Protein AF-M0BY32-F1 (afdb_monomer)

Secondary structure (DSSP, 8-state):
--------TTS-HHHHHHHH-TT-EEEEEEEEE-SS-EEEEEEEE--HHHHHHHHHHHHHHHH-TT-B-GGG-B-S------S-EETTEE-

Nearest PDB structures (foldseek):
  2l33-assembly1_A  TM=5.709E-01  e=5.293E-01  Homo sapiens
  2l3j-assembly1_A  TM=5.182E-01  e=4.357E-01  Rattus norvegicus
  2ljh-assembly1_A  TM=3.871E-01  e=1.936E+00  Drosophila melanogaster
  4oko-assembly1_A  TM=4.257E-01  e=3.252E+00  Francisella tularensis subsp. novicida U112
  3zqn-assembly1_I  TM=2.790E-01  e=5.463E+00  Bacillus phage SF6

Organism: NCBI:txid1230457

Solvent-accessible surface area (backbone atoms only — not comparable to full-atom values): 5776 Å² total; per-residue (Å²): 139,89,83,86,84,86,78,64,87,78,77,42,71,62,58,44,51,40,73,77,32,82,74,40,47,76,43,78,76,44,75,51,76,60,100,86,52,74,52,69,44,53,38,38,35,29,55,49,73,56,46,55,60,43,52,61,41,52,52,49,56,59,68,40,89,83,48,60,43,78,97,67,36,84,52,94,75,72,87,86,76,81,79,48,76,59,70,49,35,45,46

Mean predicted aligned error: 3.43 Å

Foldseek 3Di:
DDDDDDDDPPPAPLVNLCVVFVQWDKDWPDWDDDPVDIDTDIKIFDAQVSVVVNVVRVVVLQPDCCRADPPRHHDPHDDDDFPDDDRTITD

Sequence (91 aa):
VVFTVEYEKGANEVMDLFIENPDLYARSMEINATSEAVWGIEKVVGSAAVLDGFDDKLDRVASDPSKAGMCGAPVSEYEYTILSSNAESRK

pLDDT: mean 92.74, std 4.92, range [75.0, 98.38]

Structure (mmCIF, N/CA/C/O backbone):
data_AF-M0BY32-F1
#
_entry.id   AF-M0BY32-F1
#
loop_
_atom_site.group_PDB
_atom_site.id
_atom_site.type_symbol
_atom_site.label_atom_id
_atom_site.label_alt_id
_atom_site.label_comp_id
_atom_site.label_asym_id
_atom_site.label_entity_id
_atom_site.label_seq_id
_atom_site.pdbx_PDB_ins_code
_atom_site.Cartn_x
_atom_site.Cartn_y
_atom_site.Cartn_z
_atom_site.occupancy
_atom_site.B_iso_or_equiv
_atom_site.auth_seq_id
_atom_site.auth_comp_id
_atom_site.auth_asym_id
_atom_site.auth_atom_id
_atom_site.pdbx_PDB_model_num
ATOM 1 N N . VAL A 1 1 ? 3.972 22.414 2.743 1.00 79.88 1 VAL A N 1
ATOM 2 C CA . VAL A 1 1 ? 3.259 22.483 1.446 1.00 79.88 1 VAL A CA 1
ATOM 3 C C . VAL A 1 1 ? 2.284 21.326 1.422 1.00 79.88 1 VAL A C 1
ATOM 5 O O . VAL A 1 1 ? 2.673 20.252 1.858 1.00 79.88 1 VAL A O 1
ATOM 8 N N . VAL A 1 2 ? 1.042 21.551 1.002 1.00 88.56 2 VAL A N 1
ATOM 9 C CA . VAL A 1 2 ? 0.056 20.483 0.795 1.00 88.56 2 VAL A CA 1
ATOM 10 C C . VAL A 1 2 ? -0.284 20.495 -0.686 1.00 88.56 2 VAL A C 1
ATOM 12 O O . VAL A 1 2 ? -0.574 21.559 -1.230 1.00 88.56 2 VAL A O 1
ATOM 15 N N . PHE A 1 3 ? -0.186 19.339 -1.327 1.00 90.44 3 PHE A N 1
ATOM 16 C CA . PHE A 1 3 ? -0.616 19.129 -2.701 1.00 90.44 3 PHE A CA 1
ATOM 17 C C . PHE A 1 3 ? -1.440 17.846 -2.752 1.00 90.44 3 PHE A C 1
ATOM 19 O O . PHE A 1 3 ? -1.225 16.938 -1.948 1.00 90.44 3 PHE A O 1
ATOM 26 N N . THR A 1 4 ? -2.380 17.793 -3.683 1.00 89.56 4 THR A N 1
ATOM 27 C CA . THR A 1 4 ? -3.213 16.617 -3.927 1.00 89.56 4 THR A CA 1
ATOM 28 C C . THR A 1 4 ? -2.743 15.969 -5.216 1.00 89.56 4 THR A C 1
ATOM 30 O O . THR A 1 4 ? -2.465 16.669 -6.190 1.00 89.56 4 THR A O 1
ATOM 33 N N . VAL A 1 5 ? -2.633 14.644 -5.211 1.00 85.50 5 VAL A N 1
ATOM 34 C CA . VAL A 1 5 ? -2.376 13.859 -6.420 1.00 85.50 5 VAL A CA 1
ATOM 35 C C . VAL A 1 5 ? -3.701 13.267 -6.877 1.00 85.50 5 VAL A C 1
ATOM 37 O O . VAL A 1 5 ? -4.416 12.668 -6.076 1.00 85.50 5 VAL A O 1
ATOM 40 N N . GLU A 1 6 ? -4.022 13.453 -8.151 1.00 88.44 6 GLU A N 1
ATOM 41 C CA . GLU A 1 6 ? -5.190 12.852 -8.787 1.00 88.44 6 GLU A CA 1
ATOM 42 C C . GLU A 1 6 ? -4.764 11.593 -9.542 1.00 88.44 6 GLU A C 1
ATOM 44 O O . GLU A 1 6 ? -3.704 11.564 -10.170 1.00 88.44 6 GLU A O 1
ATOM 49 N N . TYR A 1 7 ? -5.597 10.559 -9.474 1.00 87.50 7 TYR A N 1
ATOM 50 C CA . TYR A 1 7 ? -5.386 9.289 -10.159 1.00 87.50 7 TYR A CA 1
ATOM 51 C C . TYR A 1 7 ? -6.613 8.957 -11.003 1.00 87.50 7 TYR A C 1
ATOM 53 O O . TYR A 1 7 ? -7.748 9.222 -10.599 1.00 87.50 7 TYR A O 1
ATOM 61 N N . GLU A 1 8 ? -6.386 8.361 -12.172 1.00 91.88 8 GLU A N 1
ATOM 62 C CA . GLU A 1 8 ? -7.457 7.745 -12.950 1.00 91.88 8 GLU A CA 1
ATOM 63 C C . GLU A 1 8 ? -7.895 6.444 -12.265 1.00 91.88 8 GLU A C 1
ATOM 65 O O . GLU A 1 8 ? -7.055 5.634 -11.866 1.00 91.88 8 GLU A O 1
ATOM 70 N N . LYS A 1 9 ? -9.211 6.240 -12.122 1.00 92.19 9 LYS A N 1
ATOM 71 C CA . LYS A 1 9 ? -9.749 5.017 -11.516 1.00 92.19 9 LYS A CA 1
ATOM 72 C C . LYS A 1 9 ? -9.280 3.790 -12.302 1.00 92.19 9 LYS A C 1
ATOM 74 O O . LYS A 1 9 ? -9.425 3.754 -13.521 1.00 92.19 9 LYS A O 1
ATOM 79 N N . GLY A 1 10 ? -8.773 2.776 -11.606 1.00 90.88 10 GLY A N 1
ATOM 80 C CA . GLY A 1 10 ? -8.232 1.563 -12.221 1.00 90.88 10 GLY A CA 1
ATOM 81 C C . GLY A 1 10 ? -6.770 1.668 -12.659 1.00 90.88 10 GLY A C 1
ATOM 82 O O . GLY A 1 10 ? -6.207 0.664 -13.089 1.00 90.88 10 GLY A O 1
ATOM 83 N N . ALA A 1 11 ? -6.124 2.835 -12.533 1.00 88.56 11 ALA A N 1
ATOM 84 C CA . ALA A 1 11 ? -4.697 2.974 -12.829 1.00 88.56 11 ALA A CA 1
ATOM 85 C C . ALA A 1 11 ? -3.809 2.278 -11.782 1.00 88.56 11 ALA A C 1
ATOM 87 O O . ALA A 1 11 ? -2.692 1.867 -12.091 1.00 88.56 11 ALA A O 1
ATOM 88 N N . ASN A 1 12 ? -4.288 2.157 -10.540 1.00 88.00 12 ASN A N 1
ATOM 89 C CA . ASN A 1 12 ? -3.603 1.447 -9.468 1.00 88.00 12 ASN A CA 1
ATOM 90 C C . ASN A 1 12 ? -4.629 0.961 -8.433 1.00 88.00 12 ASN A C 1
ATOM 92 O O . ASN A 1 12 ? -5.265 1.771 -7.761 1.00 88.00 12 ASN A O 1
ATOM 96 N N . GLU A 1 13 ? -4.762 -0.358 -8.276 1.00 91.94 13 GLU A N 1
ATOM 97 C CA . GLU A 1 13 ? -5.781 -0.949 -7.398 1.00 91.94 13 GLU A CA 1
ATOM 98 C C . GLU A 1 13 ? -5.579 -0.604 -5.911 1.00 91.94 13 GLU A C 1
ATOM 100 O O . GLU A 1 13 ? -6.550 -0.529 -5.156 1.00 91.94 13 GLU A O 1
ATOM 105 N N . VAL A 1 14 ? -4.335 -0.362 -5.479 1.00 93.81 14 VAL A N 1
ATOM 106 C CA . VAL A 1 14 ? -4.047 0.102 -4.117 1.00 93.81 14 VAL A CA 1
ATOM 107 C C . VAL A 1 14 ? -4.569 1.526 -3.954 1.00 93.81 14 VAL A C 1
ATOM 109 O O . VAL A 1 14 ? -5.270 1.801 -2.986 1.00 93.81 14 VAL A O 1
ATOM 112 N N . MET A 1 15 ? -4.311 2.420 -4.912 1.00 93.25 15 MET A N 1
ATOM 113 C CA . MET A 1 15 ? -4.817 3.797 -4.847 1.00 93.25 15 MET A CA 1
ATOM 114 C C . MET A 1 15 ? -6.344 3.868 -4.930 1.00 93.25 15 MET A C 1
ATOM 116 O O . MET A 1 15 ? -6.942 4.661 -4.204 1.00 93.25 15 MET A O 1
ATOM 120 N N . ASP A 1 16 ? -6.980 3.013 -5.735 1.00 94.75 16 ASP A N 1
ATOM 121 C CA . ASP A 1 16 ? -8.442 2.889 -5.759 1.00 94.75 16 ASP A CA 1
ATOM 122 C C . ASP A 1 16 ? -8.989 2.545 -4.363 1.00 94.75 16 ASP A C 1
ATOM 124 O O . ASP A 1 16 ? -9.964 3.149 -3.916 1.00 94.75 16 ASP A O 1
ATOM 128 N N . LEU A 1 17 ? -8.319 1.648 -3.626 1.00 96.44 17 LEU A N 1
ATOM 129 C CA . LEU A 1 17 ? -8.705 1.293 -2.258 1.00 96.44 17 LEU A CA 1
ATOM 130 C C . LEU A 1 17 ? -8.640 2.498 -1.304 1.00 96.44 17 LEU A C 1
ATOM 132 O O . LEU A 1 17 ? -9.564 2.678 -0.510 1.00 96.44 17 LEU A O 1
ATOM 136 N N . PHE A 1 18 ? -7.593 3.328 -1.387 1.00 95.88 18 PHE A N 1
ATOM 137 C CA . PHE A 1 18 ? -7.487 4.568 -0.598 1.00 95.88 18 PHE A CA 1
ATOM 138 C C . PHE A 1 18 ? -8.583 5.578 -0.959 1.00 95.88 18 PHE A C 1
ATOM 140 O O . PHE A 1 18 ? -9.162 6.200 -0.073 1.00 95.88 18 PHE A O 1
ATOM 147 N N . ILE A 1 19 ? -8.898 5.732 -2.248 1.00 94.81 19 ILE A N 1
ATOM 148 C CA . ILE A 1 19 ? -9.941 6.657 -2.716 1.00 94.81 19 ILE A CA 1
ATOM 149 C C . ILE A 1 19 ? -11.331 6.211 -2.235 1.00 94.81 19 ILE A C 1
ATOM 151 O O . ILE A 1 19 ? -12.149 7.043 -1.843 1.00 94.81 19 ILE A O 1
ATOM 155 N N . GLU A 1 20 ? -11.605 4.906 -2.248 1.00 96.06 20 GLU A N 1
ATOM 156 C CA . GLU A 1 20 ? -12.894 4.334 -1.837 1.00 96.06 20 GLU A CA 1
ATOM 157 C C . GLU A 1 20 ? -13.064 4.259 -0.309 1.00 96.06 20 GLU A C 1
ATOM 159 O O . GLU A 1 20 ? -14.194 4.168 0.174 1.00 96.06 20 GLU A O 1
ATOM 164 N N . ASN A 1 21 ? -11.971 4.340 0.459 1.00 97.19 21 ASN A N 1
ATOM 165 C CA . ASN A 1 21 ? -11.972 4.235 1.918 1.00 97.19 21 ASN A CA 1
ATOM 166 C C . ASN A 1 21 ? -11.242 5.434 2.548 1.00 97.19 21 ASN A C 1
ATOM 168 O O . ASN A 1 21 ? -10.067 5.313 2.883 1.00 97.19 21 ASN A O 1
ATOM 172 N N . PRO A 1 22 ? -11.922 6.573 2.780 1.00 94.69 22 PRO A N 1
ATOM 173 C CA . PRO A 1 22 ? -11.291 7.786 3.320 1.00 94.69 22 PRO A CA 1
ATOM 174 C C . PRO A 1 22 ? -10.628 7.626 4.697 1.00 94.69 22 PRO A C 1
ATOM 176 O O . PRO A 1 22 ? -9.769 8.428 5.060 1.00 94.69 22 PRO A O 1
ATOM 179 N N . ASP A 1 23 ? -11.021 6.601 5.458 1.00 95.25 23 ASP A N 1
ATOM 180 C CA . ASP A 1 23 ? -10.425 6.265 6.756 1.00 95.25 23 ASP A CA 1
ATOM 181 C C . ASP A 1 23 ? -9.149 5.406 6.629 1.00 95.25 23 ASP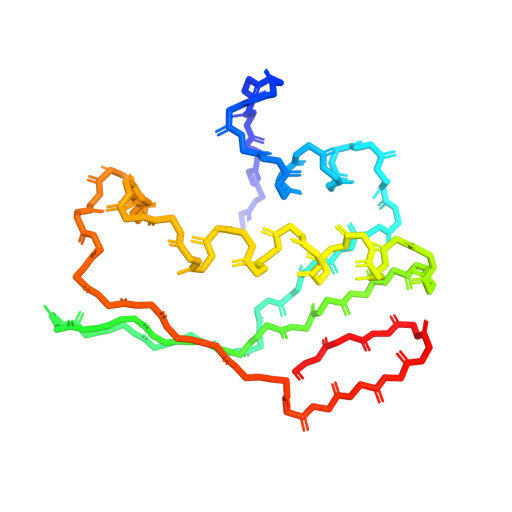 A C 1
ATOM 183 O O . ASP A 1 23 ? -8.447 5.201 7.621 1.00 95.25 23 ASP A O 1
ATOM 187 N N . LEU A 1 24 ? -8.830 4.903 5.428 1.00 98.00 24 LEU A N 1
ATOM 188 C CA . LEU A 1 24 ? -7.552 4.265 5.123 1.00 98.00 24 LEU A CA 1
ATOM 189 C C . LEU A 1 24 ? -6.512 5.354 4.855 1.00 98.00 24 LEU A C 1
ATOM 191 O O . LEU A 1 24 ? -6.635 6.129 3.908 1.00 98.00 24 LEU A O 1
ATOM 195 N N . TYR A 1 25 ? -5.455 5.398 5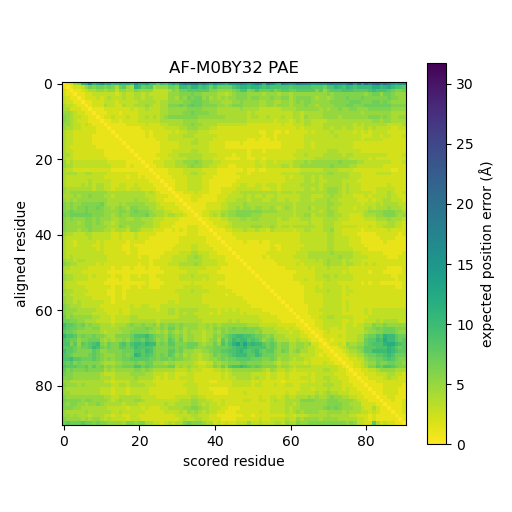.658 1.00 96.81 25 TYR A N 1
ATOM 196 C CA . TYR A 1 25 ? -4.364 6.342 5.444 1.00 96.81 25 TYR A CA 1
ATOM 197 C C . TYR A 1 25 ? -3.002 5.695 5.675 1.00 96.81 25 TYR A C 1
ATOM 199 O O . TYR A 1 25 ? -2.828 4.824 6.529 1.00 96.81 25 TYR A O 1
ATOM 207 N N . ALA A 1 26 ? -2.021 6.155 4.904 1.00 96.31 26 ALA A N 1
ATOM 208 C CA . ALA A 1 26 ? -0.628 5.769 5.034 1.00 96.31 26 ALA A CA 1
ATOM 209 C C . ALA A 1 26 ? 0.193 6.967 5.505 1.00 96.31 26 ALA A C 1
ATOM 211 O O . ALA A 1 26 ? -0.084 8.120 5.163 1.00 96.31 26 ALA A O 1
ATOM 212 N N . ARG A 1 27 ? 1.210 6.692 6.313 1.00 95.75 27 ARG A N 1
ATOM 213 C CA . ARG A 1 27 ? 2.185 7.678 6.753 1.00 95.75 27 ARG A CA 1
ATOM 214 C C . ARG A 1 27 ? 3.582 7.089 6.656 1.00 95.75 27 ARG A C 1
ATOM 216 O O . ARG A 1 27 ? 3.922 6.203 7.443 1.00 95.75 27 ARG A O 1
ATOM 223 N N . SER A 1 28 ? 4.407 7.714 5.828 1.00 95.56 28 SER A N 1
ATOM 224 C CA . SER A 1 28 ? 5.841 7.456 5.796 1.00 95.56 28 SER A CA 1
ATOM 225 C C . SER A 1 28 ? 6.467 7.877 7.118 1.00 95.56 28 SER A C 1
ATOM 227 O O . SER A 1 28 ? 6.359 9.029 7.553 1.00 95.56 28 SER A O 1
ATOM 229 N N . MET A 1 29 ? 7.078 6.915 7.798 1.00 96.50 29 MET A N 1
ATOM 230 C CA . MET A 1 29 ? 7.802 7.117 9.048 1.00 96.50 29 MET A CA 1
ATOM 231 C C . MET A 1 29 ? 9.266 7.453 8.781 1.00 96.50 29 MET A C 1
ATOM 233 O O . MET A 1 29 ? 9.820 8.335 9.432 1.00 96.50 29 MET A O 1
ATOM 237 N N . GLU A 1 30 ? 9.861 6.766 7.811 1.00 96.31 30 GLU A N 1
ATOM 238 C CA . GLU A 1 30 ? 11.239 6.950 7.377 1.00 96.31 30 GLU A CA 1
ATOM 239 C C . GLU A 1 30 ? 11.329 6.643 5.886 1.00 96.31 30 GLU A C 1
ATOM 241 O O . GLU A 1 30 ? 10.669 5.724 5.409 1.00 96.31 30 GLU A O 1
ATOM 246 N N . ILE A 1 31 ? 12.123 7.422 5.157 1.00 94.31 31 ILE A N 1
ATOM 247 C CA . ILE A 1 31 ? 12.455 7.164 3.758 1.00 94.31 31 ILE A CA 1
ATOM 248 C C . ILE A 1 31 ? 13.934 7.469 3.589 1.00 94.31 31 ILE A C 1
ATOM 250 O O . ILE A 1 31 ? 14.419 8.520 4.017 1.00 94.31 31 ILE A O 1
ATOM 254 N N . ASN A 1 32 ? 14.634 6.574 2.914 1.00 95.62 32 ASN A N 1
ATOM 255 C CA . ASN A 1 32 ? 15.993 6.780 2.470 1.00 95.62 32 ASN A CA 1
ATOM 256 C C . ASN A 1 32 ? 16.076 6.456 0.979 1.00 95.62 32 ASN A C 1
ATOM 258 O O . ASN A 1 32 ? 15.563 5.439 0.516 1.00 95.62 32 ASN A O 1
ATOM 262 N N . ALA A 1 33 ? 16.720 7.343 0.233 1.00 92.88 33 ALA A N 1
ATOM 263 C CA . ALA A 1 33 ? 16.911 7.196 -1.196 1.00 92.88 33 ALA A CA 1
ATOM 264 C C . ALA A 1 33 ? 18.385 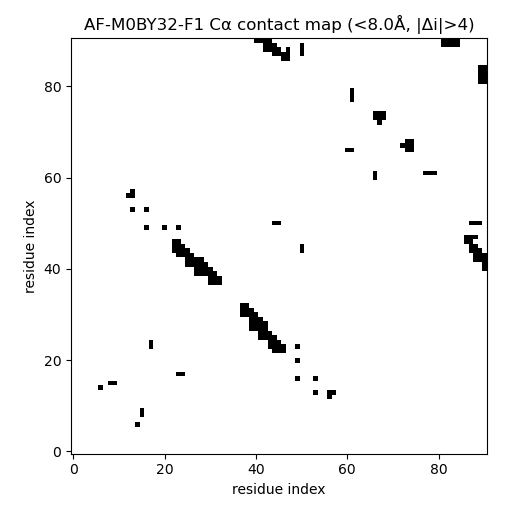7.423 -1.523 1.00 92.88 33 ALA A C 1
ATOM 266 O O . ALA A 1 33 ? 18.971 8.436 -1.132 1.00 92.88 33 ALA A O 1
ATOM 267 N N . THR A 1 34 ? 18.968 6.483 -2.254 1.00 92.38 34 THR A N 1
ATOM 268 C CA . THR A 1 34 ? 20.305 6.585 -2.834 1.00 92.38 34 THR A CA 1
ATOM 269 C C . THR A 1 34 ? 20.198 6.568 -4.358 1.00 92.38 34 THR A C 1
ATOM 271 O O . THR A 1 34 ? 19.106 6.522 -4.924 1.00 92.38 34 THR A O 1
ATOM 274 N N . SER A 1 35 ? 21.337 6.605 -5.049 1.00 90.06 35 SER A N 1
ATOM 275 C CA . SER A 1 35 ? 21.380 6.371 -6.496 1.00 90.06 35 SER A CA 1
ATOM 276 C C . SER A 1 35 ? 21.042 4.931 -6.896 1.00 90.06 35 SER A C 1
ATOM 278 O O . SER A 1 35 ? 20.859 4.674 -8.080 1.00 90.06 35 SER A O 1
ATOM 280 N N . GLU A 1 36 ? 21.015 3.999 -5.942 1.00 88.88 36 GLU A N 1
ATOM 281 C CA . GLU A 1 36 ? 20.853 2.564 -6.197 1.00 88.88 36 GLU A CA 1
ATOM 282 C C . GLU A 1 36 ? 19.477 2.052 -5.772 1.00 88.88 36 GLU A C 1
ATOM 284 O O . GLU A 1 36 ? 18.903 1.212 -6.457 1.00 88.88 36 GLU A O 1
ATOM 289 N N . ALA A 1 37 ? 18.937 2.557 -4.659 1.00 90.31 37 ALA A N 1
ATOM 290 C CA . ALA A 1 37 ? 17.696 2.050 -4.091 1.00 90.31 37 ALA A CA 1
ATOM 291 C C . ALA A 1 37 ? 16.924 3.119 -3.316 1.00 90.31 37 ALA A C 1
ATOM 293 O O . ALA A 1 37 ? 17.478 4.114 -2.841 1.00 90.31 37 ALA A O 1
ATOM 294 N N . VAL A 1 38 ? 15.631 2.859 -3.144 1.00 91.75 38 VAL A N 1
ATOM 295 C CA . VAL A 1 38 ? 14.767 3.569 -2.204 1.00 91.75 38 VAL A CA 1
ATOM 296 C C . VAL A 1 38 ? 14.223 2.545 -1.223 1.00 91.75 38 VAL A C 1
ATOM 298 O O . VAL A 1 38 ? 13.719 1.504 -1.637 1.00 91.75 38 VAL A O 1
ATOM 301 N N . TRP A 1 39 ? 14.305 2.847 0.067 1.00 93.50 39 TRP A N 1
ATOM 302 C CA . TRP A 1 39 ? 13.623 2.087 1.106 1.00 93.50 39 TRP A CA 1
ATOM 303 C C . TRP A 1 39 ? 12.893 3.035 2.047 1.00 93.50 39 T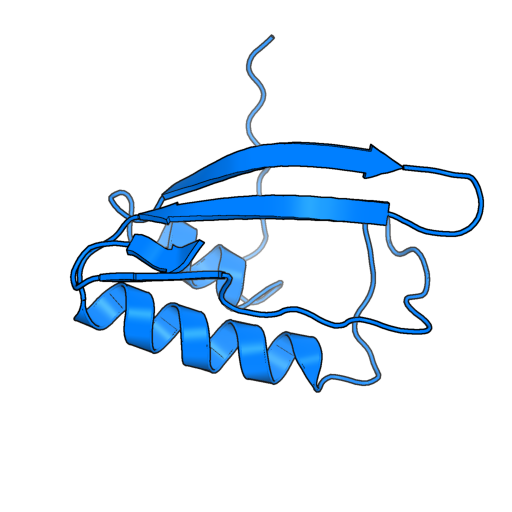RP A C 1
ATOM 305 O O . TRP A 1 39 ? 13.253 4.205 2.193 1.00 93.50 39 TRP A O 1
ATOM 315 N N . GLY A 1 40 ? 11.850 2.530 2.688 1.00 95.50 40 GLY A N 1
ATOM 316 C CA . GLY A 1 40 ? 11.097 3.298 3.661 1.00 95.50 40 GLY A CA 1
ATOM 317 C C . GLY A 1 40 ? 10.318 2.406 4.608 1.00 95.50 40 GLY A C 1
ATOM 318 O O . GLY A 1 40 ? 10.152 1.212 4.369 1.00 95.50 40 GLY A O 1
ATOM 319 N N . ILE A 1 41 ? 9.863 3.008 5.700 1.00 96.94 41 ILE A N 1
ATOM 320 C CA . ILE A 1 41 ? 8.945 2.395 6.654 1.00 96.94 41 ILE A CA 1
ATOM 321 C C . ILE A 1 41 ? 7.638 3.161 6.560 1.00 96.94 41 ILE A C 1
ATOM 323 O O . ILE A 1 41 ? 7.589 4.360 6.842 1.00 96.94 41 ILE A O 1
ATOM 327 N N . GLU A 1 42 ? 6.577 2.453 6.203 1.00 96.81 42 GLU A N 1
ATOM 328 C CA . GLU A 1 42 ? 5.236 2.999 6.056 1.00 96.81 42 GLU A CA 1
ATOM 329 C C . GLU A 1 42 ? 4.352 2.481 7.185 1.00 96.81 42 GLU A C 1
ATOM 331 O O . GLU A 1 42 ? 4.363 1.294 7.498 1.00 96.81 42 GLU A O 1
ATOM 336 N N . LYS A 1 43 ? 3.561 3.360 7.804 1.00 97.94 43 LYS A N 1
ATOM 337 C CA . LYS A 1 43 ? 2.468 2.943 8.686 1.00 97.94 43 LYS A CA 1
ATOM 338 C C . LYS A 1 43 ? 1.149 3.115 7.954 1.00 97.94 43 LYS A C 1
ATOM 340 O O . LYS A 1 43 ? 0.785 4.244 7.633 1.00 97.94 43 LYS A O 1
ATOM 345 N N . VAL A 1 44 ? 0.412 2.025 7.782 1.00 98.25 44 VAL A N 1
ATOM 346 C CA . VAL A 1 44 ? -0.928 2.012 7.186 1.00 98.25 44 VAL A CA 1
ATOM 347 C C . VAL A 1 44 ? -1.953 1.765 8.284 1.00 98.25 44 VAL A C 1
ATOM 349 O O . VAL A 1 44 ? -1.756 0.900 9.138 1.00 98.25 44 VAL A O 1
ATOM 352 N N . VAL A 1 45 ? -3.024 2.551 8.302 1.00 98.38 45 VAL A N 1
ATOM 353 C CA . VAL A 1 45 ? -4.089 2.489 9.309 1.00 98.38 45 VAL A CA 1
ATOM 354 C C . VAL A 1 45 ? -5.431 2.477 8.601 1.00 98.38 45 VAL A C 1
ATOM 356 O O . VAL A 1 45 ? -5.641 3.257 7.679 1.00 98.38 45 VAL A O 1
ATOM 359 N N . GLY A 1 46 ? -6.327 1.602 9.046 1.00 97.88 46 GLY A N 1
ATOM 360 C CA . GLY A 1 46 ? -7.665 1.437 8.491 1.00 97.88 46 GLY A CA 1
ATOM 361 C C . GLY A 1 46 ? -8.444 0.373 9.259 1.00 97.88 46 GLY A C 1
ATOM 362 O O . GLY A 1 46 ? -7.931 -0.226 10.205 1.00 97.88 46 GLY A O 1
ATOM 363 N N . SER A 1 47 ? -9.692 0.121 8.861 1.00 97.69 47 SER A N 1
ATOM 364 C CA . SER A 1 47 ? -10.467 -0.983 9.442 1.00 97.69 4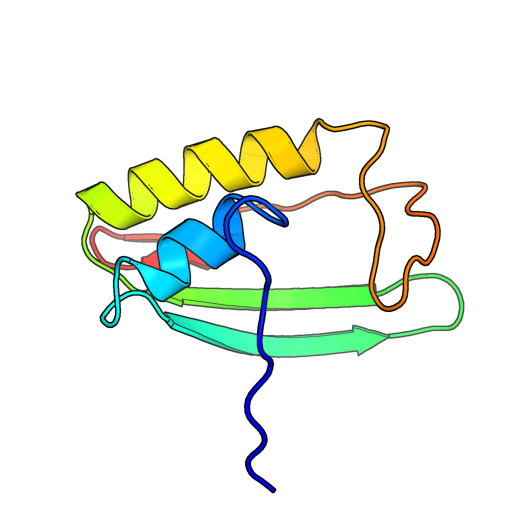7 SER A CA 1
ATOM 365 C C . SER A 1 47 ? -9.869 -2.343 9.061 1.00 97.69 47 SER A C 1
ATOM 367 O O . SER A 1 47 ? -9.284 -2.477 7.987 1.00 97.69 47 SER A O 1
ATOM 369 N N . ALA A 1 48 ? -10.069 -3.367 9.897 1.00 96.69 48 ALA A N 1
ATOM 370 C CA . ALA A 1 48 ? -9.532 -4.710 9.657 1.00 96.69 48 ALA A CA 1
ATOM 371 C C . ALA A 1 48 ? -9.866 -5.246 8.251 1.00 96.69 48 ALA A C 1
ATOM 373 O O . ALA A 1 48 ? -8.968 -5.647 7.522 1.00 96.69 48 ALA A O 1
ATOM 374 N N . ALA A 1 49 ? -11.132 -5.147 7.828 1.00 96.25 49 ALA A N 1
ATOM 375 C CA . ALA A 1 49 ? -11.568 -5.619 6.511 1.00 96.25 49 ALA A CA 1
ATOM 376 C C . ALA A 1 49 ? -10.900 -4.868 5.345 1.00 96.25 49 ALA A C 1
ATOM 378 O O . ALA A 1 49 ? -10.634 -5.451 4.296 1.00 96.25 49 ALA A O 1
ATOM 379 N N . VAL A 1 50 ? -10.623 -3.571 5.517 1.00 97.94 50 VAL A N 1
ATOM 380 C CA . VAL A 1 50 ? -9.936 -2.769 4.495 1.00 97.94 50 VAL A CA 1
ATOM 381 C C . VAL A 1 50 ? -8.444 -3.091 4.468 1.00 97.94 50 VAL A C 1
ATOM 383 O O . VAL A 1 50 ? -7.871 -3.144 3.386 1.00 97.94 50 VAL A O 1
ATOM 386 N N . LEU A 1 51 ? -7.824 -3.345 5.624 1.00 98.06 51 LEU A N 1
ATOM 387 C CA . LEU A 1 51 ? -6.418 -3.745 5.702 1.00 98.06 51 LEU A CA 1
ATOM 388 C C . LEU A 1 51 ? -6.175 -5.125 5.087 1.00 98.06 51 LEU A C 1
ATOM 390 O O . LEU A 1 51 ? -5.190 -5.289 4.382 1.00 98.06 51 LEU A O 1
ATOM 394 N N . ASP A 1 52 ? -7.093 -6.076 5.261 1.00 96.69 52 ASP A N 1
ATOM 395 C CA . ASP A 1 52 ? -7.004 -7.373 4.577 1.00 96.69 52 ASP A CA 1
ATOM 396 C C . ASP A 1 52 ? -7.066 -7.179 3.048 1.00 96.69 52 ASP A C 1
ATOM 398 O O . ASP A 1 52 ? -6.260 -7.720 2.295 1.00 96.69 52 ASP A O 1
ATOM 402 N N . GLY A 1 53 ? -7.964 -6.303 2.582 1.00 97.12 53 GLY A N 1
ATOM 403 C CA . GLY A 1 53 ? -8.047 -5.930 1.170 1.00 97.12 53 GLY A CA 1
ATOM 404 C C . GLY A 1 53 ? -6.876 -5.081 0.656 1.00 97.12 53 GLY A C 1
ATOM 405 O O . GLY A 1 53 ? -6.708 -4.990 -0.564 1.00 97.12 53 GLY A O 1
ATOM 406 N N . PHE A 1 54 ? -6.113 -4.435 1.541 1.00 97.44 54 PHE A N 1
ATOM 407 C CA . PHE A 1 54 ? -4.869 -3.734 1.224 1.00 97.44 54 PHE A CA 1
ATOM 408 C C . PHE A 1 54 ? -3.730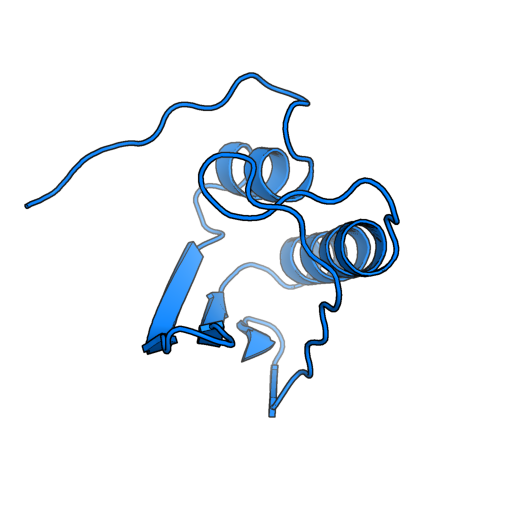 -4.739 1.055 1.00 97.44 54 PHE A C 1
ATOM 410 O O . PHE A 1 54 ? -3.048 -4.680 0.035 1.00 97.44 54 PHE A O 1
ATOM 417 N N . ASP A 1 55 ? -3.591 -5.685 1.988 1.00 96.25 55 ASP A N 1
ATOM 418 C CA . ASP A 1 55 ? -2.575 -6.741 1.952 1.00 96.25 55 ASP A CA 1
ATOM 419 C C . ASP A 1 55 ? -2.695 -7.552 0.642 1.00 96.25 55 ASP A C 1
ATOM 421 O O . ASP A 1 55 ? -1.730 -7.653 -0.116 1.00 96.25 55 ASP A O 1
ATOM 425 N N . ASP A 1 56 ? -3.913 -7.978 0.280 1.00 96.56 56 ASP A N 1
ATOM 426 C CA . ASP A 1 56 ? -4.192 -8.707 -0.970 1.00 96.56 56 ASP A CA 1
ATOM 427 C C . ASP A 1 56 ? -3.740 -7.962 -2.240 1.00 96.56 56 ASP A C 1
ATOM 429 O O . ASP A 1 56 ? -3.311 -8.577 -3.220 1.00 96.56 56 ASP A O 1
ATOM 433 N N . LYS A 1 57 ? -3.904 -6.635 -2.274 1.00 95.88 57 LYS A N 1
ATOM 434 C CA . LYS A 1 57 ? -3.552 -5.805 -3.440 1.00 95.88 57 LYS A CA 1
ATOM 435 C C . LYS A 1 57 ? -2.070 -5.474 -3.458 1.00 95.88 57 LYS A C 1
ATOM 437 O O . LYS A 1 57 ? -1.456 -5.468 -4.521 1.00 95.88 57 LYS A O 1
ATOM 442 N N . LEU A 1 58 ? -1.485 -5.222 -2.289 1.00 94.19 58 LEU A N 1
ATOM 443 C CA . 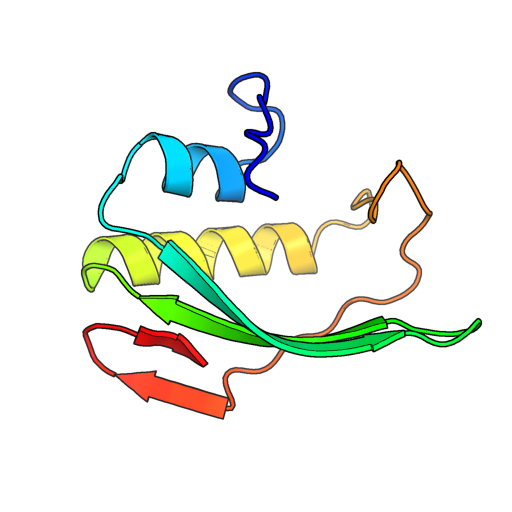LEU A 1 58 ? -0.055 -4.988 -2.164 1.00 94.19 58 LEU A CA 1
ATOM 444 C C . LEU A 1 58 ? 0.735 -6.220 -2.621 1.00 94.19 58 LEU A C 1
ATOM 446 O O . LEU A 1 58 ? 1.700 -6.068 -3.366 1.00 94.19 58 LEU A O 1
ATOM 450 N N . ASP A 1 59 ? 0.279 -7.425 -2.272 1.00 94.12 59 ASP A N 1
ATOM 451 C CA . ASP A 1 59 ? 0.873 -8.680 -2.743 1.00 94.12 59 ASP A CA 1
ATOM 452 C C . ASP A 1 59 ? 0.829 -8.822 -4.266 1.00 94.12 59 ASP A C 1
ATOM 454 O O . ASP A 1 59 ? 1.826 -9.195 -4.893 1.00 94.12 59 ASP A O 1
ATOM 458 N N . ARG A 1 60 ? -0.297 -8.470 -4.896 1.00 93.12 60 ARG A N 1
ATOM 459 C CA . ARG A 1 60 ? -0.409 -8.488 -6.362 1.00 93.12 60 ARG A CA 1
ATOM 460 C C . ARG A 1 60 ? 0.567 -7.518 -7.006 1.00 93.12 60 ARG A C 1
ATOM 462 O O . ARG A 1 60 ? 1.316 -7.939 -7.885 1.00 93.12 60 ARG A O 1
ATOM 469 N N . VAL A 1 61 ? 0.621 -6.273 -6.529 1.00 89.44 61 VAL A N 1
ATOM 470 C CA . VAL A 1 61 ? 1.575 -5.262 -7.013 1.00 89.44 61 VAL A CA 1
ATOM 471 C C . VAL A 1 61 ? 3.016 -5.734 -6.820 1.00 89.44 61 VAL A C 1
ATOM 473 O O . VAL A 1 61 ? 3.829 -5.629 -7.737 1.00 89.44 61 VAL A O 1
ATOM 476 N N . ALA A 1 62 ? 3.343 -6.307 -5.659 1.00 89.81 62 ALA A N 1
ATOM 477 C CA . ALA A 1 62 ? 4.672 -6.840 -5.382 1.00 89.81 62 ALA A CA 1
ATOM 478 C C . ALA A 1 62 ? 5.052 -7.970 -6.353 1.00 89.81 62 ALA A C 1
ATOM 480 O O . ALA A 1 62 ? 6.213 -8.059 -6.760 1.00 89.81 62 ALA A O 1
ATOM 481 N N . SER A 1 63 ? 4.082 -8.786 -6.772 1.00 91.19 63 SER A N 1
ATOM 482 C CA . SER A 1 63 ? 4.278 -9.895 -7.713 1.00 91.19 63 SER A CA 1
ATOM 483 C C . SER A 1 63 ? 4.243 -9.507 -9.200 1.00 91.19 63 SER A C 1
ATOM 485 O O . SER A 1 63 ? 4.645 -10.314 -10.039 1.00 91.19 63 SER A O 1
ATOM 487 N N . ASP A 1 64 ? 3.795 -8.296 -9.548 1.00 90.75 64 ASP A N 1
ATOM 488 C CA . ASP A 1 64 ? 3.607 -7.869 -10.938 1.00 90.75 64 ASP A CA 1
ATOM 489 C C . ASP A 1 64 ? 4.952 -7.547 -11.626 1.00 90.75 64 ASP A C 1
ATOM 491 O O . ASP A 1 64 ? 5.607 -6.564 -11.271 1.00 90.75 64 ASP A O 1
ATOM 495 N N . PRO A 1 65 ? 5.381 -8.308 -12.652 1.00 88.00 65 PRO A N 1
ATOM 496 C CA . PRO A 1 65 ? 6.637 -8.044 -13.357 1.00 88.00 65 PRO A CA 1
ATOM 497 C C . PRO A 1 65 ? 6.618 -6.748 -14.182 1.00 88.00 65 PRO A C 1
ATOM 499 O O . PRO A 1 65 ? 7.672 -6.292 -14.617 1.00 88.00 65 PRO A O 1
ATOM 502 N N . SER A 1 66 ? 5.440 -6.169 -14.425 1.00 88.00 66 SER A N 1
ATOM 503 C CA . SER A 1 66 ? 5.255 -4.913 -15.154 1.00 88.00 66 SER A CA 1
ATOM 504 C C . SER A 1 66 ? 5.176 -3.683 -14.246 1.00 88.00 66 SER A C 1
ATOM 506 O O . SER A 1 66 ? 5.013 -2.567 -14.747 1.00 88.00 66 SER A O 1
ATOM 508 N N . LYS A 1 67 ? 5.333 -3.863 -12.925 1.00 89.06 67 LYS A N 1
ATOM 509 C CA . LYS A 1 67 ? 5.306 -2.767 -11.954 1.00 89.06 67 LYS A CA 1
ATOM 510 C C . LYS A 1 67 ? 6.326 -1.682 -12.315 1.00 89.06 67 LYS A C 1
ATOM 512 O O . LYS A 1 67 ? 7.480 -1.954 -12.653 1.00 89.06 67 LYS A O 1
ATOM 517 N N . ALA A 1 68 ? 5.895 -0.434 -12.192 1.00 85.94 68 ALA A N 1
ATOM 518 C CA . ALA A 1 68 ? 6.735 0.732 -12.398 1.00 85.94 68 ALA A CA 1
ATOM 519 C C . ALA A 1 68 ? 6.820 1.547 -11.107 1.00 85.94 68 ALA A C 1
ATOM 521 O O . ALA A 1 68 ? 5.852 1.671 -10.357 1.00 85.94 68 ALA A O 1
ATOM 522 N N . GLY A 1 69 ? 7.999 2.099 -10.857 1.00 81.62 69 GLY A N 1
ATOM 523 C CA . GLY A 1 69 ? 8.266 2.990 -9.745 1.00 81.62 69 GLY A CA 1
ATOM 524 C C . GLY A 1 69 ? 7.781 4.405 -10.037 1.00 81.62 69 GLY A C 1
ATOM 525 O O . GLY A 1 69 ? 7.146 4.694 -11.057 1.00 81.62 69 GLY A O 1
ATOM 526 N N . MET A 1 70 ? 8.130 5.324 -9.139 1.00 75.00 70 MET A N 1
ATOM 527 C CA . MET A 1 70 ? 7.794 6.738 -9.294 1.00 75.00 70 MET A CA 1
ATOM 528 C C . MET A 1 70 ? 8.266 7.282 -10.648 1.00 75.00 70 MET A C 1
ATOM 530 O O . MET A 1 70 ? 9.375 6.997 -11.098 1.00 75.00 70 MET A O 1
ATOM 534 N N . CYS A 1 71 ? 7.408 8.074 -11.295 1.00 76.69 71 CYS A N 1
ATOM 535 C CA . CYS A 1 71 ? 7.653 8.663 -12.617 1.00 76.69 71 CYS A CA 1
ATOM 536 C C . CYS A 1 71 ? 7.926 7.636 -13.738 1.00 76.69 71 CYS A C 1
ATOM 538 O O . CYS A 1 71 ? 8.576 7.973 -14.727 1.00 76.69 71 CYS A O 1
ATOM 540 N N . GLY A 1 72 ? 7.445 6.395 -13.596 1.00 81.81 72 GLY A N 1
ATOM 541 C CA . GLY A 1 72 ? 7.647 5.338 -14.589 1.00 81.81 72 GLY A CA 1
ATOM 542 C C . GLY A 1 72 ? 9.045 4.718 -14.552 1.00 81.81 72 GLY A C 1
ATOM 543 O O . GLY A 1 72 ? 9.443 4.057 -15.511 1.00 81.81 72 GLY A O 1
ATOM 544 N N . ALA A 1 73 ? 9.807 4.943 -13.476 1.00 83.12 73 ALA A N 1
ATOM 545 C CA . ALA A 1 73 ? 11.118 4.33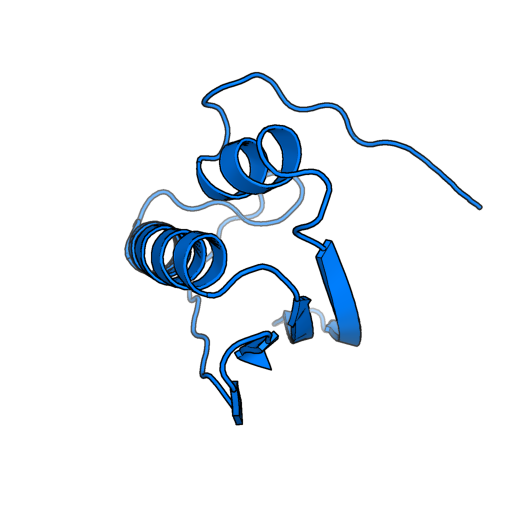4 -13.311 1.00 83.12 73 ALA A CA 1
ATOM 546 C C . ALA A 1 73 ? 10.999 2.798 -13.322 1.00 83.12 73 ALA A C 1
ATOM 548 O O . ALA A 1 73 ? 10.108 2.254 -12.663 1.00 83.12 73 ALA A O 1
ATOM 549 N N . PRO A 1 74 ? 11.873 2.081 -14.045 1.00 85.88 74 PRO A N 1
ATOM 550 C CA . PRO A 1 74 ? 11.855 0.626 -14.028 1.00 85.88 74 PRO A CA 1
ATOM 551 C C . PRO A 1 74 ? 12.181 0.118 -12.621 1.00 85.88 74 PRO A C 1
ATOM 553 O O . PRO A 1 74 ? 13.117 0.598 -11.982 1.00 85.88 74 PRO A O 1
ATOM 556 N N . VAL A 1 75 ? 11.417 -0.867 -12.152 1.00 89.00 75 VAL A N 1
ATOM 557 C CA . VAL A 1 75 ? 11.653 -1.537 -10.870 1.00 89.00 75 VAL A CA 1
ATOM 558 C C . VAL A 1 75 ? 12.245 -2.905 -11.163 1.00 89.00 75 VAL A C 1
ATOM 560 O O . VAL A 1 75 ? 11.568 -3.778 -11.699 1.00 89.00 75 VAL A O 1
ATOM 563 N N . SER A 1 76 ? 13.524 -3.087 -10.838 1.00 87.88 76 SER A N 1
ATOM 564 C CA . SER A 1 76 ? 14.202 -4.381 -10.978 1.00 87.88 76 SER A CA 1
ATOM 565 C C . SER A 1 76 ? 13.860 -5.339 -9.840 1.00 87.88 76 SER A C 1
ATOM 567 O O . SER A 1 76 ? 13.775 -6.544 -10.056 1.00 87.88 76 SER A O 1
ATOM 569 N N . GLU A 1 77 ? 13.655 -4.802 -8.639 1.00 89.44 77 GLU A N 1
ATOM 570 C CA . GLU A 1 77 ? 13.389 -5.554 -7.418 1.00 89.44 77 GLU A CA 1
ATOM 571 C C . GLU A 1 77 ? 12.439 -4.750 -6.529 1.00 89.44 77 GLU A C 1
ATOM 573 O O . GLU A 1 77 ? 12.524 -3.524 -6.456 1.00 89.44 77 GLU A O 1
ATOM 578 N N . TYR A 1 78 ? 11.498 -5.442 -5.893 1.00 91.50 78 TYR A N 1
ATOM 579 C CA . TYR A 1 78 ? 10.590 -4.853 -4.918 1.00 91.50 78 TYR A CA 1
ATOM 580 C C . TYR A 1 78 ? 10.296 -5.906 -3.870 1.00 91.50 78 TYR A C 1
ATOM 582 O O . TYR A 1 78 ? 9.737 -6.956 -4.190 1.00 91.50 78 TYR A O 1
ATOM 590 N N . GLU A 1 79 ? 10.652 -5.593 -2.638 1.00 91.81 79 GLU A N 1
ATOM 591 C CA . GLU A 1 79 ? 10.395 -6.427 -1.482 1.00 91.81 79 GLU A CA 1
ATOM 592 C C . GLU A 1 79 ? 9.775 -5.569 -0.392 1.00 91.81 79 GLU A C 1
ATOM 594 O O . GLU A 1 79 ? 10.070 -4.379 -0.256 1.00 91.81 79 GLU A O 1
ATOM 599 N N . TYR A 1 80 ? 8.912 -6.190 0.400 1.00 94.25 80 TYR A N 1
ATOM 600 C CA . TYR A 1 80 ? 8.367 -5.569 1.588 1.00 94.25 80 TYR A CA 1
ATOM 601 C C . TYR A 1 80 ? 8.207 -6.625 2.680 1.00 94.25 80 TYR A C 1
ATOM 603 O O . TYR A 1 80 ? 8.195 -7.830 2.430 1.00 94.25 80 TYR A O 1
ATOM 611 N N . THR A 1 81 ? 8.131 -6.179 3.926 1.00 95.50 81 THR A N 1
ATOM 612 C CA . THR A 1 81 ? 7.876 -7.049 5.073 1.00 95.50 81 THR A CA 1
ATOM 613 C C . THR A 1 81 ? 7.074 -6.273 6.098 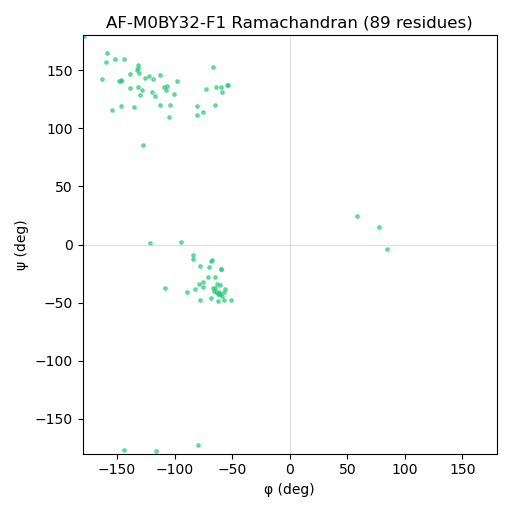1.00 95.50 81 THR A C 1
ATOM 615 O O . THR A 1 81 ? 7.325 -5.092 6.319 1.00 95.50 81 THR A O 1
ATOM 618 N N . ILE A 1 82 ? 6.128 -6.951 6.741 1.00 96.06 82 ILE A N 1
ATOM 619 C CA . ILE A 1 82 ? 5.369 -6.394 7.857 1.00 96.06 82 ILE A CA 1
ATOM 620 C C . ILE A 1 82 ? 6.231 -6.509 9.120 1.00 96.06 82 ILE A C 1
ATOM 622 O O . ILE A 1 82 ? 6.491 -7.605 9.617 1.00 96.06 82 ILE A O 1
ATOM 626 N N . LEU A 1 83 ? 6.674 -5.372 9.645 1.00 97.00 83 LEU A N 1
ATOM 627 C CA . LEU A 1 83 ? 7.437 -5.254 10.885 1.00 97.00 83 LEU A CA 1
ATOM 628 C C . LEU A 1 83 ? 6.554 -5.432 12.130 1.00 97.00 83 LEU A C 1
ATOM 630 O O . LEU A 1 83 ? 7.028 -5.885 13.173 1.00 97.00 83 LEU A O 1
ATOM 634 N N . SER A 1 84 ? 5.285 -5.025 12.059 1.00 96.38 84 SER A N 1
ATOM 635 C CA . SER A 1 84 ? 4.285 -5.216 13.112 1.00 96.38 84 SER A CA 1
ATOM 636 C C . SER A 1 84 ? 2.862 -5.027 12.583 1.00 96.38 84 SER A C 1
ATOM 638 O O . SER A 1 84 ? 2.599 -4.085 11.839 1.00 96.38 84 SER A O 1
ATOM 640 N N . SER A 1 85 ? 1.913 -5.831 13.058 1.00 96.50 85 SER A N 1
ATOM 641 C CA . SER A 1 85 ? 0.493 -5.685 12.726 1.00 96.50 85 SER A CA 1
ATOM 642 C C . SER A 1 85 ? -0.400 -5.721 13.965 1.00 96.50 85 SER A C 1
ATOM 644 O O . SER A 1 85 ? -0.074 -6.319 14.993 1.00 96.50 85 SER A O 1
ATOM 646 N N . ASN A 1 86 ? -1.545 -5.052 13.866 1.00 96.00 86 ASN A N 1
ATOM 647 C CA . ASN A 1 86 ? -2.689 -5.231 14.755 1.00 96.00 86 ASN A CA 1
ATOM 648 C C . ASN A 1 86 ? -3.990 -5.071 13.948 1.00 96.00 86 ASN A C 1
ATOM 650 O O . ASN A 1 86 ? -3.950 -4.891 12.731 1.00 96.00 86 ASN A O 1
ATOM 654 N N . ALA A 1 87 ? -5.142 -5.138 14.619 1.00 96.06 87 ALA A N 1
ATOM 655 C CA . ALA A 1 87 ? -6.450 -5.077 13.963 1.00 96.06 87 ALA A CA 1
ATOM 656 C C . ALA A 1 87 ? -6.704 -3.776 13.173 1.00 96.06 87 ALA A C 1
ATOM 658 O O . ALA A 1 87 ? -7.555 -3.766 12.290 1.00 96.06 87 ALA A O 1
ATOM 659 N N . GLU A 1 88 ? -5.978 -2.700 13.479 1.00 96.50 88 GLU A N 1
ATOM 660 C CA . GLU A 1 88 ? -6.216 -1.360 12.931 1.00 96.50 88 GLU A CA 1
ATOM 661 C C . GLU A 1 88 ? -5.001 -0.800 12.180 1.00 96.50 88 GLU A C 1
ATOM 663 O O . GLU A 1 88 ? -5.029 0.337 11.712 1.00 96.50 88 GLU A O 1
ATOM 668 N N . SER A 1 89 ? -3.900 -1.556 12.071 1.00 97.25 89 SER A N 1
ATOM 669 C CA . SER A 1 89 ? -2.705 -1.068 11.381 1.00 97.25 89 SER A CA 1
ATOM 670 C C . SER A 1 89 ? -1.732 -2.144 10.908 1.00 97.25 89 SER A C 1
ATOM 672 O O . SER A 1 89 ? -1.659 -3.250 11.454 1.00 97.25 89 SER A O 1
ATOM 674 N N . ARG A 1 90 ? -0.939 -1.752 9.908 1.00 96.81 90 ARG A N 1
ATOM 675 C CA . ARG A 1 90 ? 0.268 -2.423 9.416 1.00 96.81 90 ARG A CA 1
ATOM 676 C C . ARG A 1 90 ? 1.453 -1.455 9.514 1.00 96.81 90 ARG A C 1
ATOM 678 O O . ARG A 1 90 ? 1.282 -0.245 9.343 1.00 96.81 90 ARG A O 1
ATOM 685 N N . LYS A 1 91 ? 2.635 -1.980 9.812 1.00 95.12 91 LYS A N 1
ATOM 686 C CA . LYS A 1 91 ? 3.934 -1.304 9.725 1.00 95.12 91 LYS A CA 1
ATOM 687 C C . LYS A 1 91 ? 4.978 -2.340 9.356 1.00 95.12 91 LYS A C 1
ATOM 689 O O . LYS A 1 91 ? 4.779 -3.491 9.794 1.00 95.12 91 LYS A O 1
#

InterPro domains:
  IPR056529 HVO_2928, N-terminal [PF24281] (2-90)

Radius of gyration: 13.66 Å; Cα contacts (8 Å, |Δi|>4): 93; chains: 1; bounding box: 34×32×30 Å